Protein AF-A0A2V9L731-F1 (afdb_monomer)

Mean predicted aligned error: 6.05 Å

Nearest PDB structures (foldseek):
  4mgf-assembly1_A  TM=6.548E-01  e=2.162E-02  Pseudomonas aeruginosa
  2j0p-assembly1_A  TM=6.260E-01  e=1.715E-02  Yersinia enterocolitica
  4mf9-assembly1_A  TM=6.182E-01  e=2.291E-02  Pseudomonas aeruginosa
  3bz7-assembly1_A  TM=5.186E-01  e=2.216E+00  Dictyostelium discoideum
  7tb6-assembly1_A-2  TM=5.198E-01  e=3.952E+00  Stenotrophomonas maltophilia

Radius of gyration: 12.5 Å; Cα contacts (8 Å, |Δi|>4): 223; chains: 1; bounding box: 32×27×32 Å

Solvent-accessible surface area (backbone atoms only — not comparable to full-atom values): 5960 Å² total; per-residue (Å²): 121,52,94,44,74,66,65,56,42,54,57,51,52,47,29,36,76,68,64,38,48,27,42,39,39,33,27,39,57,86,65,46,77,76,47,72,50,62,30,31,45,72,43,86,52,86,52,36,36,34,33,38,38,98,89,47,78,47,76,46,75,50,73,81,39,48,47,30,79,43,61,57,86,76,45,58,70,74,57,54,74,69,54,70,69,60,80,49,26,40,33,39,36,36,90,77,55,22,35,41,38,42,31,35,58,56,132

Structure (mmCIF, N/CA/C/O backbone):
data_AF-A0A2V9L731-F1
#
_entry.id   AF-A0A2V9L731-F1
#
loop_
_atom_site.group_PDB
_atom_site.id
_atom_site.type_sym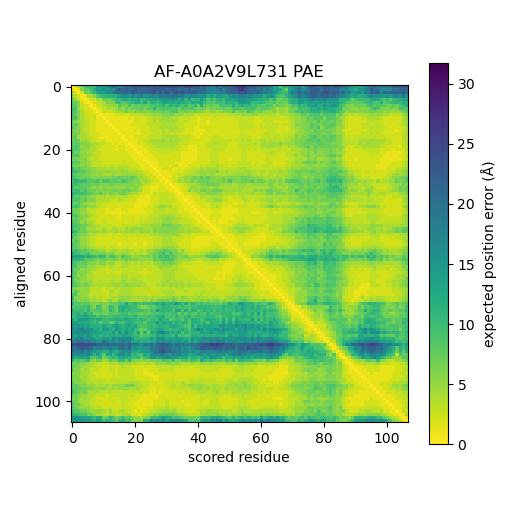bol
_atom_site.label_atom_id
_atom_site.label_alt_id
_atom_site.label_comp_id
_atom_site.label_asym_id
_atom_site.label_entity_id
_atom_site.label_seq_id
_atom_site.pdbx_PDB_ins_code
_atom_site.Cartn_x
_atom_site.Cartn_y
_atom_site.Cartn_z
_atom_site.occupancy
_atom_site.B_iso_or_equiv
_atom_site.auth_seq_id
_atom_site.auth_comp_id
_atom_site.auth_asym_id
_atom_site.auth_atom_id
_atom_site.pdbx_PDB_model_num
ATOM 1 N N . MET A 1 1 ? 8.779 14.890 -0.128 1.00 53.22 1 MET A N 1
ATOM 2 C CA . MET A 1 1 ? 9.556 13.676 0.211 1.00 53.22 1 MET A CA 1
ATOM 3 C C . MET A 1 1 ? 9.356 13.448 1.698 1.00 53.22 1 MET A C 1
ATOM 5 O O . MET A 1 1 ? 9.338 14.449 2.401 1.00 53.22 1 MET A O 1
ATOM 9 N N . ILE A 1 2 ? 9.109 12.221 2.164 1.00 53.84 2 ILE A N 1
ATOM 10 C CA . ILE A 1 2 ? 8.987 11.973 3.613 1.00 53.84 2 ILE A CA 1
ATOM 11 C C . ILE A 1 2 ? 10.395 11.931 4.220 1.00 53.84 2 ILE A C 1
ATOM 13 O O . ILE A 1 2 ? 11.313 11.407 3.590 1.00 53.84 2 ILE A O 1
ATOM 17 N N . SER A 1 3 ? 10.578 12.519 5.404 1.00 49.22 3 SER A N 1
ATOM 18 C CA . SER A 1 3 ? 11.903 12.785 5.985 1.00 49.22 3 SER A CA 1
ATOM 19 C C . SER A 1 3 ? 12.560 11.529 6.564 1.00 49.22 3 SER A C 1
ATOM 21 O O . SER A 1 3 ? 13.785 11.440 6.617 1.00 49.22 3 SER A O 1
ATOM 23 N N . SER A 1 4 ? 11.766 10.523 6.946 1.00 58.59 4 SER A N 1
ATOM 24 C CA . SER A 1 4 ? 12.2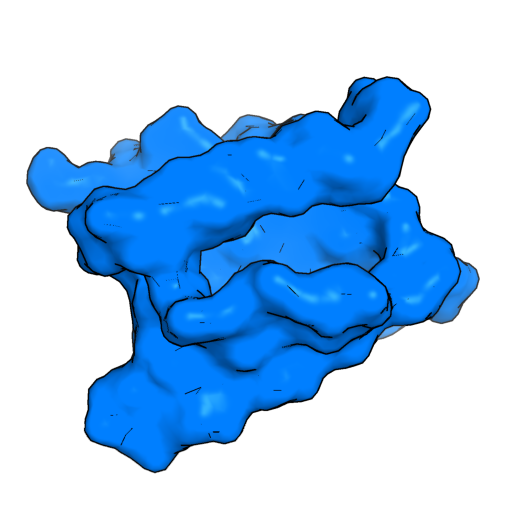58 9.185 7.293 1.00 58.59 4 SER A CA 1
ATOM 25 C C . SER A 1 4 ? 11.186 8.095 7.108 1.00 58.59 4 SER A C 1
ATOM 27 O O . SER A 1 4 ? 9.997 8.384 7.242 1.00 58.59 4 SER A O 1
ATOM 29 N N . PRO A 1 5 ? 11.552 6.813 6.897 1.00 64.19 5 PRO A N 1
ATOM 30 C CA . PRO A 1 5 ? 10.579 5.713 6.859 1.00 64.19 5 PRO A CA 1
ATOM 31 C C . PRO A 1 5 ? 9.706 5.594 8.122 1.00 64.19 5 PRO A C 1
ATOM 33 O O . PRO A 1 5 ? 8.588 5.095 8.044 1.00 64.19 5 PRO A O 1
ATOM 36 N N . LYS A 1 6 ? 10.171 6.102 9.276 1.00 65.56 6 LYS A N 1
ATOM 37 C CA . LYS A 1 6 ? 9.381 6.141 10.518 1.00 65.56 6 LYS A CA 1
ATOM 38 C C . LYS A 1 6 ? 8.152 7.045 10.402 1.00 65.56 6 LYS A C 1
ATOM 40 O O . LYS A 1 6 ? 7.094 6.680 10.894 1.00 65.56 6 LYS A O 1
ATOM 45 N N . GLU A 1 7 ? 8.266 8.185 9.722 1.00 68.81 7 GLU A N 1
ATOM 46 C CA . GLU A 1 7 ? 7.133 9.096 9.485 1.00 68.81 7 GLU A CA 1
ATOM 47 C C . GLU A 1 7 ? 6.085 8.486 8.550 1.00 68.81 7 GLU A C 1
ATOM 49 O O . GLU A 1 7 ? 4.899 8.744 8.721 1.00 68.81 7 GLU A O 1
ATOM 54 N N . ALA A 1 8 ? 6.508 7.658 7.588 1.00 71.06 8 ALA A N 1
ATOM 55 C CA . ALA A 1 8 ? 5.596 6.881 6.750 1.00 71.06 8 ALA A CA 1
ATOM 56 C C . ALA A 1 8 ? 4.905 5.759 7.545 1.00 71.06 8 ALA A C 1
ATOM 58 O O . ALA A 1 8 ? 3.727 5.487 7.320 1.00 71.06 8 ALA A O 1
ATOM 59 N N . GLY A 1 9 ? 5.623 5.160 8.505 1.00 78.25 9 GLY A N 1
ATOM 60 C CA . GLY A 1 9 ? 5.072 4.231 9.492 1.00 78.25 9 GLY A CA 1
ATOM 61 C C . GLY A 1 9 ? 3.865 4.810 10.224 1.00 78.25 9 GLY A C 1
ATOM 62 O O . GLY A 1 9 ? 2.805 4.206 10.173 1.00 78.25 9 GLY A O 1
ATOM 63 N N . LEU A 1 10 ? 3.971 6.031 10.761 1.00 84.25 10 LEU A N 1
ATOM 64 C CA . LEU A 1 10 ? 2.900 6.663 11.551 1.00 84.25 10 LEU A CA 1
ATOM 65 C C . LEU A 1 10 ? 1.526 6.713 10.849 1.00 84.25 10 LEU A C 1
ATOM 67 O O . LEU A 1 10 ? 0.500 6.612 11.522 1.00 84.25 10 LEU A O 1
ATOM 71 N N . LEU A 1 11 ? 1.475 6.863 9.518 1.00 86.06 11 LEU A N 1
ATOM 72 C CA . LEU A 1 11 ? 0.205 6.835 8.777 1.00 86.06 11 LEU A CA 1
ATOM 73 C C . LEU A 1 11 ? -0.337 5.405 8.605 1.00 86.06 11 LEU A C 1
ATOM 75 O O . LEU A 1 11 ? -1.543 5.190 8.706 1.00 86.06 11 LEU A O 1
ATOM 79 N N . LEU A 1 12 ? 0.541 4.424 8.393 1.00 89.00 12 LEU A N 1
ATOM 80 C CA . LEU A 1 12 ? 0.168 3.008 8.346 1.00 89.00 12 LEU A CA 1
ATOM 81 C C . LEU A 1 12 ? -0.288 2.514 9.733 1.00 89.00 12 LEU A C 1
ATOM 83 O O . LEU A 1 12 ? -1.298 1.820 9.825 1.00 89.00 12 LEU A O 1
ATOM 87 N N . ASP A 1 13 ? 0.396 2.942 10.798 1.00 90.50 13 ASP A N 1
ATOM 88 C CA . ASP A 1 13 ? 0.065 2.665 12.200 1.00 90.50 13 ASP A CA 1
ATOM 89 C C . ASP A 1 13 ? -1.304 3.270 12.571 1.00 90.50 13 ASP A C 1
ATOM 91 O O . ASP A 1 13 ? -2.138 2.593 13.176 1.00 90.50 13 ASP A O 1
ATOM 95 N N . LYS A 1 14 ? -1.583 4.517 12.143 1.00 90.19 14 LYS A N 1
ATOM 96 C CA . LYS A 1 14 ? -2.915 5.150 12.244 1.00 90.19 14 LYS A CA 1
ATOM 97 C C . LYS A 1 14 ? -3.978 4.283 11.570 1.00 90.19 14 LYS A C 1
ATOM 99 O O . LYS A 1 14 ? -4.981 3.953 12.197 1.00 90.19 14 LYS A O 1
ATOM 104 N N . TRP A 1 15 ? -3.768 3.900 10.309 1.00 92.31 15 TRP A N 1
ATOM 105 C CA . TRP A 1 15 ? -4.744 3.105 9.559 1.00 92.31 15 TRP A CA 1
ATOM 106 C C . TRP A 1 15 ? -4.963 1.706 10.146 1.00 92.31 15 TRP A C 1
ATOM 108 O O . TRP A 1 15 ? -6.092 1.214 10.109 1.00 92.31 15 TRP A O 1
ATOM 118 N N . GLN A 1 16 ? -3.928 1.091 10.725 1.00 93.44 16 GLN A N 1
ATOM 119 C CA . GLN A 1 16 ? -4.043 -0.164 11.469 1.00 93.44 16 GLN A CA 1
ATOM 120 C C . GLN A 1 16 ? -4.901 0.024 12.734 1.00 93.44 16 GLN A C 1
ATOM 122 O O . GLN A 1 16 ? -5.839 -0.739 12.959 1.00 93.44 16 GLN A O 1
ATOM 127 N N . ALA A 1 17 ? -4.621 1.057 13.537 1.00 92.25 17 ALA A N 1
ATOM 128 C CA . ALA A 1 17 ? -5.324 1.326 14.794 1.00 92.25 17 ALA A CA 1
ATOM 129 C C . ALA A 1 17 ? -6.797 1.739 14.604 1.00 92.25 17 ALA A C 1
ATOM 131 O O . ALA A 1 17 ? -7.651 1.380 15.411 1.00 92.25 17 ALA A O 1
ATOM 132 N N . GLU A 1 18 ? -7.106 2.470 13.533 1.00 91.19 18 GLU A N 1
ATOM 133 C CA . GLU A 1 18 ? -8.468 2.898 13.181 1.00 91.19 18 GLU A CA 1
ATOM 134 C C . GLU A 1 18 ? -9.275 1.828 12.416 1.00 91.19 18 GLU A C 1
ATOM 136 O O . GLU A 1 18 ? -10.469 2.018 12.178 1.00 91.19 18 GLU A O 1
ATOM 141 N N . ALA A 1 19 ? -8.640 0.718 12.008 1.00 90.19 19 ALA A N 1
ATOM 142 C CA . ALA A 1 19 ? -9.174 -0.239 11.031 1.00 90.19 19 ALA A CA 1
ATOM 143 C C . ALA A 1 19 ? -9.679 0.456 9.745 1.00 90.19 19 ALA A C 1
ATOM 145 O O . ALA A 1 19 ? -10.762 0.169 9.219 1.00 90.19 19 ALA A O 1
ATOM 146 N N . THR A 1 20 ? -8.881 1.402 9.247 1.00 89.62 20 THR A N 1
ATOM 147 C CA . THR A 1 20 ? -9.218 2.253 8.104 1.00 89.62 20 THR A CA 1
ATOM 148 C C . THR A 1 20 ? -9.136 1.472 6.797 1.00 89.62 20 THR A C 1
ATOM 150 O O . THR A 1 20 ? -8.140 0.810 6.500 1.00 89.62 20 THR A O 1
ATOM 153 N N . LEU A 1 21 ? -10.205 1.557 6.001 1.00 90.12 21 LEU A N 1
ATOM 154 C CA . LEU A 1 21 ? -10.292 0.878 4.714 1.00 90.12 21 LEU A CA 1
ATOM 155 C C . LEU A 1 21 ? -9.419 1.613 3.693 1.00 90.12 21 LEU A C 1
ATOM 157 O O . LEU A 1 21 ? -9.635 2.794 3.410 1.00 90.12 21 LEU A O 1
ATOM 161 N N . ILE A 1 22 ? -8.445 0.901 3.135 1.00 89.75 22 ILE A N 1
ATOM 162 C CA . ILE A 1 22 ? -7.501 1.442 2.163 1.00 89.75 22 ILE A CA 1
ATOM 163 C C . ILE A 1 22 ? -7.619 0.749 0.807 1.00 89.75 22 ILE A C 1
ATOM 165 O O . ILE A 1 22 ? -7.879 -0.452 0.713 1.00 89.75 22 ILE A O 1
ATOM 169 N N . TYR A 1 23 ? -7.395 1.517 -0.257 1.00 89.06 23 TYR A N 1
ATOM 170 C CA . TYR A 1 23 ? -7.131 0.983 -1.589 1.00 89.06 23 TYR A CA 1
ATOM 171 C C . TYR A 1 23 ? -5.622 0.953 -1.829 1.00 89.06 23 TYR A C 1
ATOM 173 O O . TYR A 1 23 ? -4.924 1.929 -1.549 1.00 89.06 23 TYR A O 1
ATOM 181 N N . VAL A 1 24 ? -5.117 -0.170 -2.337 1.00 90.06 24 VAL A N 1
ATOM 182 C CA . VAL A 1 24 ? -3.687 -0.402 -2.566 1.00 90.06 24 VAL A CA 1
ATOM 183 C C . VAL A 1 24 ? -3.473 -0.801 -4.021 1.00 90.06 24 VAL A C 1
ATOM 185 O O . VAL A 1 24 ? -4.184 -1.661 -4.543 1.00 90.06 24 VAL A O 1
ATOM 188 N N . VAL A 1 25 ? -2.494 -0.183 -4.685 1.00 90.38 25 VAL A N 1
ATOM 189 C CA . VAL A 1 25 ? -2.117 -0.486 -6.076 1.00 90.38 25 VAL A CA 1
ATOM 190 C C . VAL A 1 25 ? -0.610 -0.626 -6.195 1.00 90.38 25 VAL A C 1
ATOM 192 O O . VAL A 1 25 ? 0.128 0.276 -5.801 1.00 90.38 25 VAL A O 1
ATOM 195 N N . PHE A 1 26 ? -0.166 -1.717 -6.819 1.00 90.81 26 PHE A N 1
ATOM 196 C CA . PHE A 1 26 ? 1.223 -1.914 -7.209 1.00 90.81 26 PHE A CA 1
ATOM 197 C C . PHE A 1 26 ? 1.409 -1.685 -8.716 1.00 90.81 26 PHE A C 1
ATOM 199 O O . PHE A 1 26 ? 0.830 -2.391 -9.553 1.00 90.81 26 PHE A O 1
ATOM 206 N N . LEU A 1 27 ? 2.227 -0.688 -9.054 1.00 90.00 27 LEU A N 1
ATOM 207 C CA . LEU A 1 27 ? 2.751 -0.441 -10.394 1.00 90.00 27 LEU A CA 1
ATOM 208 C C . LEU A 1 27 ? 4.149 -1.044 -10.525 1.00 90.00 27 LEU A C 1
ATOM 210 O O . LEU A 1 27 ? 5.003 -0.821 -9.666 1.00 90.00 27 LEU A O 1
ATOM 214 N N . GLY A 1 28 ? 4.409 -1.728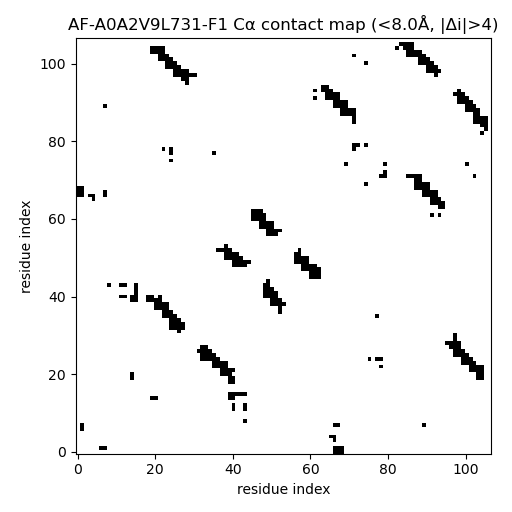 -11.638 1.00 90.69 28 GLY A N 1
ATOM 215 C CA . GLY A 1 28 ? 5.767 -2.142 -11.991 1.00 90.69 28 GLY A CA 1
ATOM 216 C C . GLY A 1 28 ? 6.647 -0.968 -12.455 1.00 90.69 28 GLY A C 1
ATOM 217 O O . GLY A 1 28 ? 6.147 0.146 -12.653 1.00 90.69 28 GLY A O 1
ATOM 218 N N . PRO A 1 29 ? 7.949 -1.210 -12.699 1.00 90.06 29 PRO A N 1
ATOM 219 C CA . PRO A 1 29 ? 8.854 -0.246 -13.337 1.00 90.06 29 PRO A CA 1
ATOM 220 C C . PRO A 1 29 ? 8.322 0.315 -14.663 1.00 90.06 29 PRO A C 1
ATOM 222 O O . PRO A 1 29 ? 8.441 1.508 -14.936 1.00 90.06 29 PRO A O 1
ATOM 225 N N . ASP A 1 30 ? 7.639 -0.535 -15.436 1.00 89.50 30 ASP A N 1
ATOM 226 C CA . ASP A 1 30 ? 6.936 -0.226 -16.689 1.00 89.50 30 ASP A CA 1
ATOM 227 C C . ASP A 1 30 ? 5.655 0.616 -16.515 1.00 89.50 30 ASP A C 1
ATOM 229 O O . ASP A 1 30 ? 4.959 0.903 -17.487 1.00 89.50 30 ASP A O 1
ATOM 233 N N . LYS A 1 31 ? 5.326 1.000 -15.275 1.00 80.94 31 LYS A N 1
ATOM 234 C CA . LYS A 1 31 ? 4.116 1.728 -14.857 1.00 80.94 31 LYS A CA 1
ATOM 235 C C . LYS A 1 31 ? 2.797 1.016 -15.175 1.00 80.94 31 LYS A C 1
ATOM 237 O O . LYS A 1 31 ? 1.728 1.601 -14.989 1.00 80.94 31 LYS A O 1
ATOM 242 N N . ALA A 1 32 ? 2.842 -0.257 -15.569 1.00 82.44 32 ALA A N 1
ATOM 243 C CA . ALA A 1 32 ? 1.655 -1.089 -15.680 1.00 82.44 32 ALA A CA 1
ATOM 244 C C . ALA A 1 32 ? 1.167 -1.497 -14.282 1.00 82.44 32 ALA A C 1
ATOM 246 O O . ALA A 1 32 ? 1.968 -1.862 -13.416 1.00 82.44 32 ALA A O 1
ATOM 247 N N . VAL A 1 33 ? -0.153 -1.481 -14.070 1.00 83.94 33 VAL A N 1
ATOM 248 C CA . VAL A 1 33 ? -0.767 -2.064 -12.867 1.00 83.94 33 VAL A CA 1
ATOM 249 C C . VAL A 1 33 ? -0.497 -3.566 -12.875 1.00 83.94 33 VAL A C 1
ATOM 251 O O . VAL A 1 33 ? -0.908 -4.261 -13.802 1.00 83.94 33 VAL A O 1
ATOM 254 N N . LYS A 1 34 ? 0.197 -4.058 -11.848 1.00 85.44 34 LYS A N 1
ATOM 255 C CA . LYS A 1 34 ? 0.459 -5.491 -11.648 1.00 85.44 34 LYS A CA 1
ATOM 256 C C . LYS A 1 34 ? -0.574 -6.120 -10.719 1.00 85.44 34 LYS A C 1
ATOM 258 O O . LYS A 1 34 ? -0.967 -7.262 -10.926 1.00 85.44 34 LYS A O 1
ATOM 263 N N . PHE A 1 35 ? -1.015 -5.368 -9.711 1.00 85.62 35 PHE A N 1
ATOM 264 C CA . PHE A 1 35 ? -1.980 -5.812 -8.710 1.00 85.62 35 PHE A CA 1
ATOM 265 C C . PHE A 1 35 ? -2.690 -4.610 -8.069 1.00 85.62 35 PHE A C 1
ATOM 267 O O . PHE A 1 35 ? -2.102 -3.531 -7.951 1.00 85.62 35 PHE A O 1
ATOM 274 N N . SER A 1 36 ? -3.943 -4.789 -7.650 1.00 88.06 36 SER A N 1
ATOM 275 C CA . SER A 1 36 ? -4.693 -3.801 -6.871 1.00 88.06 36 SER A CA 1
ATOM 276 C C . SER A 1 36 ? -5.817 -4.441 -6.057 1.00 88.06 36 SER A C 1
ATOM 278 O O . SER A 1 36 ? -6.443 -5.398 -6.511 1.00 88.06 36 SER A O 1
ATOM 280 N N . PHE A 1 37 ? -6.089 -3.916 -4.858 1.00 88.88 37 PHE A N 1
ATOM 281 C CA . PHE A 1 37 ? -7.142 -4.427 -3.973 1.00 88.88 37 PHE A CA 1
ATOM 282 C C . PHE A 1 37 ? -7.613 -3.393 -2.940 1.00 88.88 37 PHE A C 1
ATOM 284 O O . PHE A 1 37 ? -6.932 -2.404 -2.672 1.00 88.88 37 PHE A O 1
ATOM 291 N N . VAL A 1 38 ? -8.786 -3.643 -2.351 1.00 90.25 38 VAL A N 1
ATOM 292 C CA . VAL A 1 38 ? -9.294 -2.948 -1.156 1.00 90.25 38 VAL A CA 1
ATOM 293 C C . VAL A 1 38 ? -9.032 -3.833 0.065 1.00 90.25 38 VAL A C 1
ATOM 295 O O . VAL A 1 38 ? -9.288 -5.038 0.010 1.00 90.25 38 VAL A O 1
ATOM 298 N N . GLY A 1 39 ? -8.553 -3.255 1.164 1.00 92.38 39 GLY A N 1
ATOM 299 C CA . GLY A 1 39 ? -8.264 -3.992 2.392 1.00 92.38 39 GLY A CA 1
ATOM 300 C C . GLY A 1 39 ? -7.994 -3.097 3.600 1.00 92.38 39 GLY A C 1
ATOM 301 O O . GLY A 1 39 ? -8.315 -1.911 3.597 1.00 92.38 39 GLY A O 1
ATOM 302 N N . LEU A 1 40 ? -7.405 -3.691 4.633 1.00 94.50 40 LEU A N 1
ATOM 303 C CA . LEU A 1 40 ? -6.965 -3.047 5.871 1.00 94.50 40 LEU A CA 1
ATOM 304 C C . LEU A 1 40 ? -5.450 -3.212 6.036 1.00 94.50 40 LEU A C 1
ATOM 306 O O . LEU A 1 40 ? -4.887 -4.200 5.557 1.00 94.50 40 LEU A O 1
ATOM 310 N N . VAL A 1 41 ? -4.807 -2.301 6.771 1.00 94.62 41 VAL A N 1
ATOM 311 C CA . VAL A 1 41 ? -3.490 -2.578 7.368 1.00 94.62 41 VAL A CA 1
ATOM 312 C C . VAL A 1 41 ? -3.712 -3.486 8.576 1.00 94.62 41 VAL A C 1
ATOM 314 O O . VAL A 1 41 ? -4.497 -3.149 9.458 1.00 94.62 41 VAL A O 1
ATOM 317 N N . GLU A 1 42 ? -3.053 -4.641 8.609 1.00 95.19 42 GLU A N 1
ATOM 318 C CA . GLU A 1 42 ? -3.182 -5.613 9.703 1.00 95.19 42 GLU A CA 1
ATOM 319 C C . GLU A 1 42 ? -1.982 -5.583 10.653 1.00 95.19 42 GLU A C 1
ATOM 321 O O . GLU A 1 42 ? -2.165 -5.661 11.868 1.00 95.19 42 GLU A O 1
ATOM 326 N N . LYS A 1 43 ? -0.766 -5.406 10.117 1.00 93.94 43 LYS A N 1
ATOM 327 C CA . LYS A 1 43 ? 0.457 -5.230 10.910 1.00 93.94 43 LYS A CA 1
ATOM 328 C C . LYS A 1 43 ? 1.507 -4.414 10.158 1.00 93.94 43 LYS A C 1
ATOM 330 O O . LYS A 1 43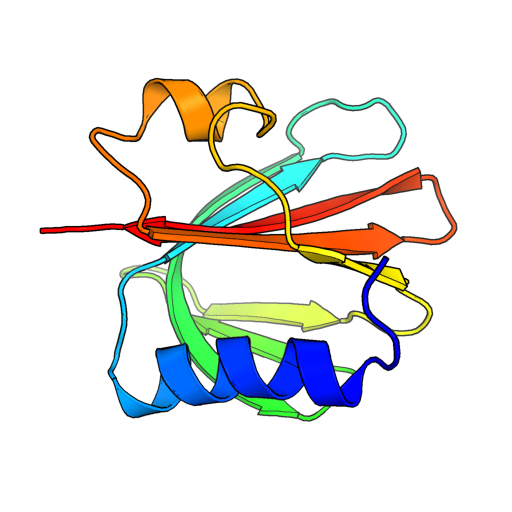 ? 1.8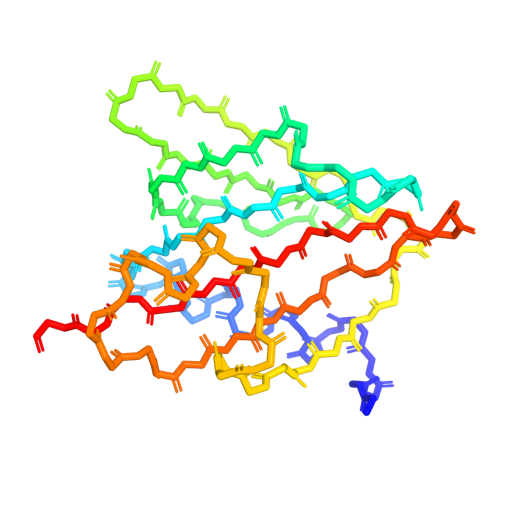58 -4.749 9.025 1.00 93.94 43 LYS A O 1
ATOM 335 N N . VAL A 1 44 ? 2.072 -3.404 10.812 1.00 90.81 44 VAL A N 1
ATOM 336 C CA . VAL A 1 44 ? 3.279 -2.697 10.357 1.00 90.81 44 VAL A CA 1
ATOM 337 C C . VAL A 1 44 ? 4.500 -3.252 11.100 1.00 90.81 44 VAL A C 1
ATOM 339 O O . VAL A 1 44 ? 4.588 -3.167 12.321 1.00 90.81 44 VAL A O 1
ATOM 342 N N . GLU A 1 45 ? 5.452 -3.852 10.381 1.00 89.12 45 GLU A N 1
ATOM 343 C CA . GLU A 1 45 ? 6.677 -4.431 10.956 1.00 89.12 45 GLU A CA 1
ATOM 344 C C . GLU A 1 45 ? 7.833 -4.308 9.954 1.00 89.12 45 GLU A C 1
ATOM 346 O O . GLU A 1 45 ? 8.206 -5.264 9.273 1.00 89.12 45 GLU A O 1
ATOM 351 N N . PHE A 1 46 ? 8.372 -3.092 9.810 1.00 84.94 46 PHE A N 1
ATOM 352 C CA . PHE A 1 46 ? 9.379 -2.772 8.792 1.00 84.94 46 PHE A CA 1
ATOM 353 C C . PHE A 1 46 ? 10.559 -3.770 8.779 1.00 84.94 46 PHE A C 1
ATOM 355 O O . PHE A 1 46 ? 11.158 -4.018 9.826 1.00 84.94 46 PHE A O 1
ATOM 362 N N . PRO A 1 47 ? 10.949 -4.298 7.600 1.00 88.12 47 PRO A N 1
ATOM 363 C CA . PRO A 1 47 ? 10.560 -3.852 6.259 1.00 88.12 47 PRO A CA 1
ATOM 364 C C . PRO A 1 47 ? 9.270 -4.484 5.697 1.00 88.12 47 PRO A C 1
ATOM 366 O O . PRO A 1 47 ? 9.037 -4.371 4.501 1.00 88.12 47 PRO A O 1
ATOM 369 N N . SER A 1 48 ? 8.433 -5.145 6.498 1.00 91.62 48 SER A N 1
ATOM 370 C CA . SER A 1 48 ? 7.191 -5.786 6.046 1.00 91.62 48 SER A CA 1
ATOM 371 C C . SER A 1 48 ? 5.938 -4.997 6.445 1.00 91.62 48 SER A C 1
ATOM 373 O O . SER A 1 48 ? 5.833 -4.492 7.562 1.00 91.62 48 SER A O 1
ATOM 375 N N . ILE A 1 49 ? 4.950 -4.936 5.554 1.00 92.25 49 ILE A N 1
A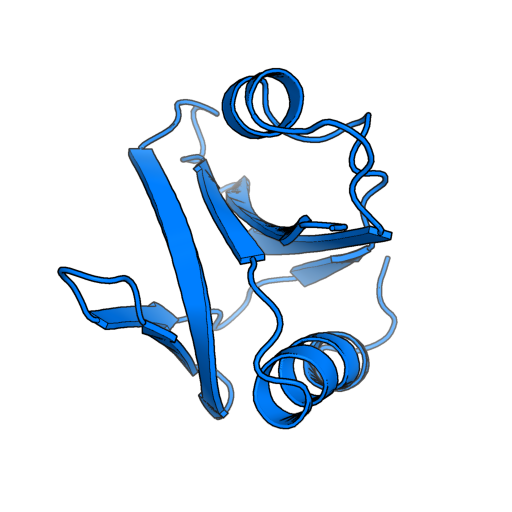TOM 376 C CA . ILE A 1 49 ? 3.598 -4.440 5.849 1.00 92.25 49 ILE A CA 1
ATOM 377 C C 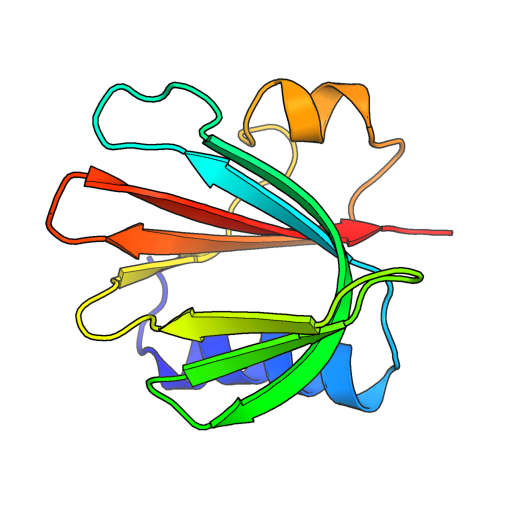. ILE A 1 49 ? 2.613 -5.563 5.514 1.00 92.25 49 ILE A C 1
ATOM 379 O O . ILE A 1 49 ? 2.549 -6.003 4.367 1.00 92.25 49 ILE A O 1
ATOM 383 N N . GLN A 1 50 ? 1.863 -6.039 6.507 1.00 94.62 50 GLN A N 1
ATOM 384 C CA . GLN A 1 50 ? 0.815 -7.045 6.334 1.00 94.62 50 GLN A CA 1
ATOM 385 C C . GLN A 1 50 ? -0.530 -6.353 6.107 1.00 94.62 50 GLN A C 1
ATOM 387 O O . GLN A 1 50 ? -0.924 -5.459 6.862 1.00 94.62 50 GLN A O 1
ATOM 392 N N . LEU A 1 51 ? -1.220 -6.765 5.047 1.00 94.75 51 LEU A N 1
ATOM 393 C CA . LEU A 1 51 ? -2.460 -6.179 4.557 1.00 94.75 51 LEU A CA 1
ATOM 394 C C . LEU A 1 51 ? -3.503 -7.281 4.362 1.00 94.75 51 LEU A C 1
ATOM 396 O O . LEU A 1 51 ? -3.184 -8.333 3.807 1.00 94.75 51 LEU A O 1
ATOM 400 N N . ARG A 1 52 ? -4.758 -7.026 4.734 1.00 94.38 52 ARG A N 1
ATOM 401 C CA . ARG A 1 52 ? -5.837 -8.022 4.651 1.00 94.38 52 ARG A CA 1
ATOM 402 C C . ARG A 1 52 ? -7.010 -7.523 3.819 1.00 94.38 52 ARG A C 1
ATOM 404 O O . ARG A 1 52 ? -7.606 -6.494 4.133 1.00 94.38 52 ARG A O 1
ATOM 411 N N . SER A 1 53 ? -7.347 -8.259 2.765 1.00 90.56 53 SER A N 1
ATOM 412 C CA . SER A 1 53 ? -8.582 -8.103 1.991 1.00 90.56 53 SER A CA 1
ATOM 413 C C . SER A 1 53 ? -9.670 -9.052 2.517 1.00 90.56 53 SER A C 1
ATOM 415 O O . SER A 1 53 ? -9.440 -9.828 3.440 1.00 90.56 53 SER A O 1
ATOM 417 N N . PHE A 1 54 ? -10.865 -9.033 1.920 1.00 84.12 54 PHE A N 1
ATOM 418 C CA . PHE A 1 54 ? -11.924 -9.996 2.257 1.00 84.12 54 PHE A CA 1
ATOM 419 C C . PHE A 1 54 ? -11.611 -11.445 1.816 1.00 84.12 54 PHE A C 1
ATOM 421 O O . PHE A 1 54 ? -12.257 -12.378 2.279 1.00 84.12 54 PHE A O 1
ATOM 428 N N . VAL A 1 55 ? -10.648 -11.643 0.904 1.00 85.38 55 VAL A N 1
ATOM 429 C CA . VAL A 1 55 ? -10.358 -12.947 0.266 1.00 85.38 55 VAL A CA 1
ATOM 430 C C . VAL A 1 55 ? -8.873 -13.328 0.260 1.00 85.38 55 VAL A C 1
ATOM 432 O O . VAL A 1 55 ? -8.512 -14.372 -0.279 1.00 85.38 55 VAL A O 1
ATOM 435 N N . SER A 1 56 ? -7.995 -12.481 0.800 1.00 85.19 56 SER A N 1
ATOM 436 C CA . SER A 1 56 ? -6.545 -12.680 0.757 1.00 85.19 56 SER A CA 1
ATOM 437 C C . SER A 1 56 ? -5.802 -11.855 1.804 1.00 85.19 56 SER A C 1
ATOM 439 O O . SER A 1 56 ? -6.153 -10.707 2.077 1.00 85.19 56 SER A O 1
ATOM 441 N N . GLU A 1 57 ? -4.712 -12.418 2.310 1.00 91.50 57 GLU A N 1
ATOM 442 C CA . GLU A 1 57 ? -3.660 -11.696 3.025 1.00 91.50 57 GLU A CA 1
ATOM 443 C C . GLU A 1 57 ? -2.508 -11.403 2.054 1.00 91.50 57 GLU A C 1
ATOM 445 O O . GLU A 1 57 ? -2.187 -12.210 1.177 1.00 91.50 57 GLU A O 1
ATOM 450 N N . VAL A 1 58 ? -1.903 -10.222 2.175 1.00 91.44 58 VAL A N 1
ATOM 451 C CA . VAL A 1 58 ? -0.840 -9.729 1.293 1.00 91.44 58 VAL A CA 1
ATOM 452 C C . VAL A 1 58 ? 0.259 -9.118 2.153 1.00 91.44 58 VAL A C 1
ATOM 454 O O . VAL A 1 58 ? 0.027 -8.153 2.877 1.00 91.44 58 VAL A O 1
ATOM 457 N N . SER A 1 59 ? 1.475 -9.655 2.051 1.00 92.31 59 SER A N 1
ATOM 458 C CA . SER A 1 59 ? 2.658 -9.072 2.687 1.00 92.31 59 SER A CA 1
ATOM 459 C C . SER A 1 59 ? 3.456 -8.264 1.666 1.00 92.31 59 SER A C 1
ATOM 461 O O . SER A 1 59 ? 3.944 -8.814 0.678 1.00 92.31 59 SER A O 1
ATOM 463 N N . VAL A 1 60 ? 3.587 -6.957 1.894 1.00 90.25 60 VAL A N 1
ATOM 464 C CA . VAL A 1 60 ? 4.386 -6.050 1.062 1.00 90.25 60 VAL A CA 1
ATOM 465 C C . VAL A 1 60 ? 5.713 -5.790 1.764 1.00 90.25 60 VAL A C 1
ATOM 467 O O . VAL A 1 60 ? 5.769 -5.086 2.772 1.00 90.25 60 VAL A O 1
ATOM 470 N N . ASN A 1 61 ? 6.794 -6.350 1.223 1.00 90.75 61 ASN A N 1
ATOM 471 C CA . ASN A 1 61 ? 8.149 -6.010 1.645 1.00 90.75 61 ASN A CA 1
ATOM 472 C C . ASN A 1 61 ? 8.554 -4.678 0.994 1.00 90.75 61 ASN A C 1
ATOM 474 O O . ASN A 1 61 ? 8.567 -4.568 -0.228 1.00 90.75 61 ASN A O 1
ATOM 478 N N . VAL A 1 62 ? 8.872 -3.679 1.815 1.00 88.94 62 VAL A N 1
ATOM 479 C CA . VAL A 1 62 ? 9.258 -2.307 1.444 1.00 88.94 62 VAL A CA 1
ATOM 480 C C . VAL A 1 62 ? 10.741 -2.015 1.731 1.00 88.94 62 VAL A C 1
ATOM 482 O O . VAL A 1 62 ? 11.145 -0.860 1.871 1.00 88.94 62 VAL A O 1
ATOM 485 N N . ALA A 1 63 ? 11.585 -3.049 1.826 1.00 89.81 63 ALA A N 1
ATOM 486 C CA . ALA A 1 63 ? 13.031 -2.893 1.991 1.00 89.81 63 ALA A CA 1
ATOM 487 C C . ALA A 1 63 ? 13.641 -2.041 0.861 1.00 89.81 63 ALA A C 1
ATOM 489 O O . ALA A 1 63 ? 13.458 -2.322 -0.322 1.00 89.81 63 ALA A O 1
ATOM 490 N N . GLY A 1 64 ? 14.374 -0.988 1.232 1.00 88.00 64 GLY A N 1
ATOM 491 C CA . GLY A 1 64 ? 14.982 -0.051 0.281 1.00 88.00 64 GLY A CA 1
ATOM 492 C C . GLY A 1 64 ? 14.005 0.910 -0.411 1.00 88.00 64 GLY A C 1
ATOM 493 O O . GLY A 1 64 ? 14.454 1.740 -1.199 1.00 88.00 64 GLY A O 1
ATOM 494 N N . ALA A 1 65 ? 12.700 0.843 -0.126 1.00 89.62 65 ALA A N 1
ATOM 495 C CA . ALA A 1 65 ? 11.731 1.772 -0.696 1.00 89.62 65 ALA A CA 1
ATOM 496 C C . ALA A 1 65 ? 11.838 3.171 -0.060 1.00 89.62 65 ALA A C 1
ATOM 498 O O . ALA A 1 65 ? 12.020 3.325 1.149 1.00 89.62 65 ALA A O 1
ATOM 499 N N . SER A 1 66 ? 11.687 4.202 -0.890 1.00 89.19 66 SER A N 1
ATOM 500 C CA . SER A 1 66 ? 11.582 5.603 -0.473 1.00 89.19 66 SER A CA 1
ATOM 501 C C . SER A 1 66 ? 10.116 6.011 -0.352 1.00 89.19 66 SER A C 1
ATOM 503 O O . SER A 1 66 ? 9.316 5.693 -1.230 1.00 89.19 66 SER A O 1
ATOM 505 N N . PHE A 1 67 ? 9.759 6.750 0.698 1.00 87.94 67 PHE A N 1
ATOM 506 C CA . PHE A 1 67 ? 8.362 7.085 0.985 1.00 87.94 67 PHE A CA 1
ATOM 507 C C . PHE A 1 67 ? 7.993 8.530 0.612 1.00 87.94 67 PHE A C 1
ATOM 509 O O . PHE A 1 67 ? 8.777 9.474 0.776 1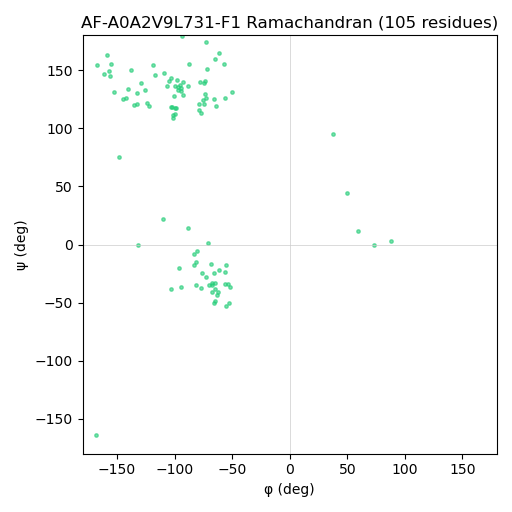.00 87.94 67 PHE A O 1
ATOM 516 N N . ARG A 1 68 ? 6.768 8.719 0.110 1.00 85.88 68 ARG A N 1
ATOM 517 C CA . ARG A 1 68 ? 6.233 10.020 -0.316 1.00 85.88 68 ARG A CA 1
ATOM 518 C C . ARG A 1 68 ? 4.739 10.116 -0.002 1.00 85.88 68 ARG A C 1
ATOM 520 O O . ARG A 1 68 ? 3.975 9.298 -0.490 1.00 85.88 68 ARG A O 1
ATOM 527 N N . TYR A 1 69 ? 4.313 11.146 0.730 1.00 78.56 69 TYR A N 1
ATOM 528 C CA . TYR A 1 69 ? 2.898 11.531 0.751 1.00 78.56 69 TYR A CA 1
ATOM 529 C C . TYR A 1 69 ? 2.499 12.028 -0.640 1.00 78.56 69 TYR A C 1
ATOM 531 O O . TYR A 1 69 ? 3.153 12.928 -1.176 1.00 78.56 69 TYR A O 1
ATOM 539 N N . SER A 1 70 ? 1.461 11.433 -1.219 1.00 69.94 70 SER A N 1
ATOM 540 C CA . SER A 1 70 ? 0.925 11.778 -2.536 1.00 69.94 70 SER A CA 1
ATOM 541 C C . SER A 1 70 ? -0.438 12.466 -2.405 1.00 69.94 70 SER A C 1
ATOM 543 O O . SER A 1 70 ? -1.210 12.175 -1.492 1.00 69.94 70 SER A O 1
ATOM 545 N N . ASP A 1 71 ? -0.752 13.393 -3.315 1.00 67.69 71 ASP A N 1
ATOM 546 C CA . ASP A 1 71 ? -2.138 13.839 -3.496 1.00 67.69 71 ASP A CA 1
ATOM 547 C C . ASP A 1 71 ? -2.896 12.687 -4.190 1.00 67.69 71 ASP A C 1
ATOM 549 O O . ASP A 1 71 ? -2.463 12.243 -5.261 1.00 67.69 71 ASP A O 1
ATOM 553 N N . PRO A 1 72 ? -4.026 12.190 -3.651 1.00 65.06 72 PRO A N 1
ATOM 554 C CA . PRO A 1 72 ? -4.826 11.159 -4.314 1.00 65.06 72 PRO A CA 1
ATOM 555 C C . PRO A 1 72 ? -5.286 11.514 -5.744 1.00 65.06 72 PRO A C 1
ATOM 557 O O . PRO A 1 72 ? -5.642 10.623 -6.517 1.00 65.06 72 PRO A O 1
ATOM 560 N N . ARG A 1 73 ? -5.255 12.795 -6.138 1.00 64.31 73 ARG A N 1
ATOM 561 C CA . ARG A 1 73 ? -5.495 13.275 -7.513 1.00 64.31 73 ARG A CA 1
ATOM 562 C C . ARG A 1 73 ? -4.337 12.970 -8.473 1.00 64.31 73 ARG A C 1
ATOM 564 O O . ARG A 1 73 ? -4.564 12.809 -9.675 1.00 64.31 73 ARG A O 1
ATOM 571 N N . GLU A 1 74 ? -3.107 12.861 -7.974 1.00 66.19 74 GLU A N 1
ATOM 572 C CA . GLU A 1 74 ? -1.928 12.458 -8.759 1.00 66.19 74 GLU A CA 1
ATOM 573 C C . GLU A 1 74 ? -1.826 10.936 -8.934 1.00 66.19 74 GLU A C 1
ATOM 575 O O . GLU A 1 74 ? -1.092 10.462 -9.802 1.00 66.19 74 GLU A O 1
ATOM 580 N N . ALA A 1 75 ? -2.575 10.171 -8.138 1.00 64.19 75 ALA A N 1
ATOM 581 C CA . ALA A 1 75 ? -2.476 8.722 -8.053 1.00 64.19 75 ALA A CA 1
ATOM 582 C C . ALA A 1 75 ? -2.788 7.978 -9.380 1.00 64.19 75 ALA A C 1
ATOM 584 O O . ALA A 1 75 ? -3.376 8.545 -10.309 1.00 64.19 75 ALA A O 1
ATOM 585 N N . PRO A 1 76 ? -2.430 6.681 -9.502 1.00 63.47 76 PRO A N 1
ATOM 586 C CA . PRO A 1 76 ? -2.663 5.895 -10.716 1.00 63.47 76 PRO A CA 1
ATOM 587 C C . PRO A 1 76 ? -4.137 5.837 -11.151 1.00 63.47 76 PRO A C 1
ATOM 589 O O . PRO A 1 76 ? -5.054 5.942 -10.339 1.00 63.47 76 PRO A O 1
ATOM 592 N N . VAL A 1 77 ? -4.395 5.597 -12.443 1.00 65.50 77 VAL A N 1
ATOM 593 C CA . VAL A 1 77 ? -5.761 5.616 -13.019 1.00 65.50 77 VAL A CA 1
ATOM 594 C C . VAL A 1 77 ? -6.733 4.658 -12.313 1.00 65.50 77 VAL A C 1
ATOM 596 O O . VAL A 1 77 ? -7.904 5.001 -12.177 1.00 65.50 77 VAL A O 1
ATOM 599 N N . GLY A 1 78 ? -6.265 3.503 -11.826 1.00 62.75 78 GLY A N 1
ATOM 600 C CA . GLY A 1 78 ? -7.086 2.586 -11.022 1.00 62.75 78 GLY A CA 1
ATOM 601 C C . GLY A 1 78 ? -7.569 3.209 -9.706 1.00 62.75 78 GLY A C 1
ATOM 602 O O . GLY A 1 78 ? -8.740 3.082 -9.373 1.00 62.75 78 GLY A O 1
ATOM 603 N N . ILE A 1 79 ? -6.702 3.964 -9.023 1.00 60.19 79 ILE A N 1
ATOM 604 C CA . ILE A 1 79 ? -7.028 4.719 -7.801 1.00 60.19 79 ILE A CA 1
ATOM 605 C C . ILE A 1 79 ? -8.038 5.826 -8.134 1.00 60.19 79 ILE A C 1
ATOM 607 O O . ILE A 1 79 ? -9.112 5.900 -7.544 1.00 60.19 79 ILE A O 1
ATOM 611 N N . ARG A 1 80 ? -7.753 6.635 -9.161 1.00 64.81 80 ARG A N 1
ATOM 612 C CA . ARG A 1 80 ? -8.598 7.785 -9.542 1.00 64.81 80 ARG A CA 1
ATOM 613 C C . ARG A 1 80 ? -9.986 7.414 -10.062 1.00 64.81 80 ARG A C 1
ATOM 615 O O . ARG A 1 80 ? -10.887 8.238 -9.980 1.00 64.81 80 ARG A O 1
ATOM 622 N N . LYS A 1 81 ? -10.166 6.203 -10.599 1.00 61.66 81 LYS A N 1
ATOM 623 C CA . LYS A 1 81 ? -11.485 5.676 -10.993 1.00 61.66 81 LYS A CA 1
ATOM 624 C C . LYS A 1 81 ? -12.269 5.060 -9.829 1.00 61.66 81 LYS A C 1
ATOM 626 O O . LYS A 1 81 ? -13.471 4.869 -9.976 1.00 61.66 81 LYS A O 1
ATOM 631 N N . ALA A 1 82 ? -11.610 4.730 -8.719 1.00 55.66 82 ALA A N 1
ATOM 632 C CA . ALA A 1 82 ? -12.223 4.054 -7.579 1.00 55.66 82 ALA A CA 1
ATOM 633 C C . ALA A 1 82 ? -12.678 5.010 -6.458 1.00 55.66 82 ALA A C 1
ATOM 635 O O . ALA A 1 82 ? -13.528 4.628 -5.657 1.00 55.66 82 ALA A O 1
ATOM 636 N N . LEU A 1 83 ? -12.152 6.240 -6.380 1.00 52.59 83 LEU A N 1
ATOM 637 C CA . LEU A 1 83 ? -12.546 7.198 -5.341 1.00 52.59 83 LEU A CA 1
ATOM 638 C C . LEU A 1 83 ? -13.659 8.159 -5.779 1.00 52.59 83 LEU A C 1
ATOM 640 O O . LEU A 1 83 ? -13.537 8.888 -6.762 1.00 52.59 83 LEU A O 1
ATOM 644 N N . GLY A 1 84 ? -14.634 8.328 -4.889 1.00 46.88 84 GLY A N 1
ATOM 645 C CA . GLY A 1 84 ? -14.960 9.670 -4.413 1.00 46.88 84 GLY A CA 1
ATOM 646 C C . GLY A 1 84 ? -14.083 9.989 -3.195 1.00 46.88 84 GLY A C 1
ATOM 647 O O . GLY A 1 84 ? -13.908 9.120 -2.353 1.00 46.88 84 GLY A O 1
ATOM 648 N N . LYS A 1 85 ? -13.522 11.208 -3.130 1.00 55.31 85 LYS A N 1
ATOM 649 C CA . LYS A 1 85 ? -12.798 11.816 -1.984 1.00 55.31 85 LYS A CA 1
ATOM 650 C C . LYS A 1 85 ? -11.896 10.869 -1.154 1.00 55.31 85 LYS A C 1
ATOM 652 O O . LYS A 1 85 ? -12.340 10.243 -0.203 1.00 55.31 85 LYS A O 1
ATOM 657 N N . TYR A 1 86 ? -10.600 10.809 -1.460 1.00 59.38 86 TYR A N 1
ATOM 658 C CA . TYR A 1 86 ? -9.612 10.088 -0.632 1.00 59.38 86 TYR A CA 1
ATOM 659 C C . TYR A 1 86 ? -8.967 11.047 0.385 1.00 59.38 86 TYR A C 1
ATOM 661 O O . TYR A 1 86 ? -8.696 12.195 0.034 1.00 59.38 86 TYR A O 1
ATOM 669 N N . ALA A 1 87 ? -8.741 10.607 1.632 1.00 63.69 87 ALA A N 1
ATOM 670 C CA . ALA A 1 87 ? -8.289 11.493 2.722 1.00 63.69 87 ALA A CA 1
ATOM 671 C C . ALA A 1 87 ? -6.776 11.766 2.711 1.00 63.69 87 ALA A C 1
ATOM 673 O O . ALA A 1 87 ? -6.330 12.856 3.061 1.00 63.69 87 ALA A O 1
ATOM 674 N N . GLY A 1 88 ? -5.998 10.764 2.306 1.00 72.62 88 GLY A N 1
ATOM 675 C CA . GLY A 1 88 ? -4.545 10.804 2.247 1.00 72.62 88 GLY A CA 1
ATOM 676 C C . GLY A 1 88 ? -4.009 9.615 1.456 1.00 72.62 88 GLY A C 1
ATOM 677 O O . GLY A 1 88 ? -4.676 8.581 1.345 1.00 72.62 88 GLY A O 1
ATOM 678 N N . ALA A 1 89 ? -2.818 9.774 0.885 1.00 85.00 89 ALA A N 1
ATOM 679 C CA . ALA A 1 89 ? -2.129 8.719 0.158 1.00 85.00 89 ALA A CA 1
ATOM 680 C C . ALA A 1 89 ? -0.631 8.692 0.483 1.00 85.00 89 ALA A C 1
ATOM 682 O O . ALA A 1 89 ? -0.014 9.712 0.805 1.00 85.00 89 ALA A O 1
ATOM 683 N N . LEU A 1 90 ? -0.066 7.492 0.405 1.00 88.38 90 LEU A N 1
ATOM 684 C CA . LEU A 1 90 ? 1.326 7.188 0.690 1.00 88.38 90 LEU A CA 1
ATOM 685 C C . LEU A 1 90 ? 1.873 6.321 -0.444 1.00 88.38 90 LEU A C 1
ATOM 687 O O . LEU A 1 90 ? 1.366 5.229 -0.685 1.00 88.38 90 LEU A O 1
ATOM 691 N N . ASP A 1 91 ? 2.920 6.782 -1.117 1.00 89.75 91 ASP A N 1
ATOM 692 C CA . ASP A 1 91 ? 3.689 5.979 -2.062 1.00 89.75 91 ASP A CA 1
ATOM 693 C C . ASP A 1 91 ? 4.903 5.367 -1.351 1.00 89.75 91 ASP A C 1
ATOM 695 O O . ASP A 1 91 ? 5.680 6.085 -0.715 1.00 89.75 91 ASP A O 1
ATOM 699 N N . ALA A 1 92 ? 5.111 4.065 -1.537 1.00 91.31 92 ALA A N 1
ATOM 700 C CA . ALA A 1 92 ? 6.398 3.398 -1.383 1.00 91.31 92 ALA A CA 1
ATOM 701 C C . ALA A 1 92 ? 7.011 3.208 -2.781 1.00 91.31 92 ALA A C 1
ATOM 703 O O . ALA A 1 92 ? 6.478 2.466 -3.610 1.00 91.31 92 ALA A O 1
ATOM 704 N N . ILE A 1 93 ? 8.105 3.916 -3.056 1.00 91.44 93 ILE A N 1
ATOM 705 C CA . ILE A 1 93 ? 8.790 3.964 -4.353 1.00 91.44 93 ILE A CA 1
ATOM 706 C C . ILE A 1 93 ? 10.027 3.071 -4.276 1.00 91.44 93 ILE A C 1
ATOM 708 O O . ILE A 1 93 ? 10.923 3.317 -3.467 1.00 91.44 93 ILE A O 1
ATOM 712 N N . PHE A 1 94 ? 10.077 2.034 -5.104 1.00 91.81 94 PHE A N 1
ATOM 713 C CA . PHE A 1 94 ? 11.112 1.005 -5.065 1.00 91.81 94 PHE A CA 1
ATOM 714 C C . PHE A 1 94 ? 12.347 1.386 -5.907 1.00 91.81 94 PHE A C 1
ATOM 716 O O . PHE A 1 94 ? 12.217 2.156 -6.863 1.00 91.81 94 PHE A O 1
ATOM 723 N N . PRO A 1 95 ? 13.548 0.847 -5.600 1.00 90.62 95 PRO A N 1
ATOM 724 C CA . PRO A 1 95 ? 14.776 1.148 -6.349 1.00 90.62 95 PRO A CA 1
ATOM 725 C C . PRO A 1 95 ? 14.751 0.759 -7.836 1.00 90.62 95 PRO A C 1
ATOM 727 O O . PRO A 1 95 ? 15.510 1.318 -8.622 1.00 90.62 95 PRO A O 1
ATOM 730 N N . ASP A 1 96 ? 13.883 -0.176 -8.232 1.00 91.62 96 ASP A N 1
ATOM 731 C CA . ASP A 1 96 ? 13.649 -0.574 -9.628 1.00 91.62 96 ASP A CA 1
ATOM 732 C C . ASP A 1 96 ? 12.713 0.391 -10.386 1.00 91.62 96 ASP A C 1
ATOM 734 O O . ASP A 1 96 ? 12.507 0.248 -11.589 1.00 91.62 96 ASP A O 1
ATOM 738 N N . GLY A 1 97 ? 12.134 1.379 -9.696 1.00 88.69 97 GLY A N 1
ATOM 739 C CA . GLY A 1 97 ? 11.130 2.292 -10.235 1.00 88.69 97 GLY A CA 1
ATOM 740 C C . GLY A 1 97 ? 9.687 1.789 -10.119 1.00 88.69 97 GLY A C 1
ATOM 741 O O . GLY A 1 97 ? 8.782 2.488 -10.588 1.00 88.69 97 GLY A O 1
ATOM 742 N N . GLY A 1 98 ? 9.436 0.633 -9.500 1.00 91.88 98 GLY A N 1
ATOM 743 C CA . GLY A 1 98 ? 8.099 0.211 -9.082 1.00 91.88 98 GLY A CA 1
ATOM 744 C C . GLY A 1 98 ? 7.517 1.128 -7.999 1.00 91.88 98 GLY A C 1
ATOM 745 O O . GLY A 1 98 ? 8.240 1.863 -7.322 1.00 91.88 98 GLY A O 1
ATOM 746 N N . VAL A 1 99 ? 6.192 1.122 -7.834 1.00 91.25 99 VAL A N 1
ATOM 747 C CA . VAL A 1 99 ? 5.500 1.941 -6.821 1.00 91.25 99 VAL A CA 1
ATOM 748 C C . VAL A 1 99 ? 4.339 1.162 -6.212 1.00 91.25 99 VAL A C 1
ATOM 750 O O . VAL A 1 99 ? 3.456 0.715 -6.940 1.00 91.25 99 VAL A O 1
ATOM 753 N N . CYS A 1 100 ? 4.300 1.050 -4.884 1.00 91.38 100 CYS A N 1
ATOM 754 C CA . CYS A 1 100 ? 3.102 0.652 -4.146 1.00 91.38 100 CYS A CA 1
ATOM 755 C C . CYS A 1 100 ? 2.459 1.903 -3.541 1.00 91.38 100 CYS A C 1
ATOM 757 O O . CYS A 1 100 ? 3.037 2.508 -2.640 1.00 91.38 100 CYS A O 1
ATOM 759 N N . THR A 1 101 ? 1.283 2.297 -4.027 1.00 90.06 101 THR A N 1
ATOM 760 C CA . THR A 1 101 ? 0.514 3.415 -3.459 1.00 90.06 101 THR A CA 1
ATOM 761 C C . THR A 1 101 ? -0.608 2.869 -2.578 1.00 90.06 101 THR A C 1
ATOM 763 O O . THR A 1 101 ? -1.400 2.038 -3.023 1.00 90.06 101 THR A O 1
ATOM 766 N N . PHE A 1 102 ? -0.677 3.367 -1.345 1.00 89.50 102 PHE A N 1
ATOM 767 C CA . PHE A 1 102 ? -1.711 3.111 -0.344 1.00 89.50 102 PHE A CA 1
ATOM 768 C C . PHE A 1 102 ? -2.598 4.366 -0.225 1.00 89.50 102 PHE A C 1
ATOM 770 O O . PHE A 1 102 ? -2.068 5.480 -0.198 1.00 89.50 102 PHE A O 1
ATOM 777 N N . CYS A 1 103 ? -3.926 4.232 -0.155 1.00 88.56 103 CYS A N 1
ATOM 778 C CA . CYS A 1 103 ? -4.855 5.372 -0.094 1.00 88.56 103 CYS A CA 1
ATOM 779 C C . CYS A 1 103 ? -6.040 5.155 0.858 1.00 88.56 103 CYS A C 1
ATOM 781 O O . CYS A 1 103 ? -6.720 4.138 0.757 1.00 88.56 103 CYS A O 1
ATOM 783 N N . GLU A 1 104 ? -6.350 6.150 1.693 1.00 87.44 104 GLU A N 1
ATOM 784 C CA . GLU A 1 104 ? -7.476 6.152 2.645 1.00 87.44 104 GLU A CA 1
ATOM 785 C C . G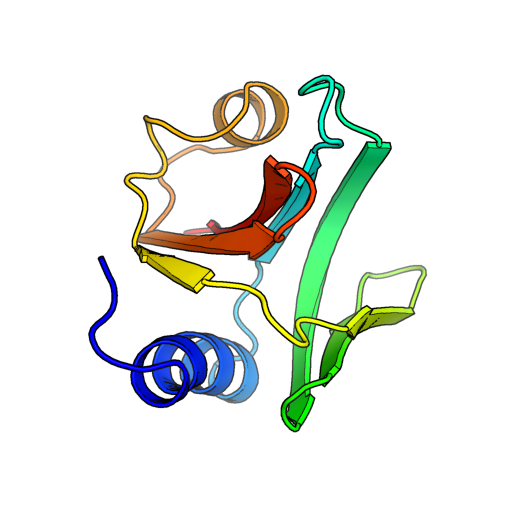LU A 1 104 ? -8.827 6.457 1.976 1.00 87.44 104 GLU A C 1
ATOM 787 O O . GLU A 1 104 ? -9.046 7.576 1.493 1.00 87.44 104 GLU A O 1
ATOM 792 N N . ILE A 1 105 ? -9.745 5.478 1.991 1.00 82.56 105 ILE A N 1
ATOM 793 C CA . ILE A 1 105 ? -11.125 5.604 1.493 1.00 82.56 105 ILE A CA 1
ATOM 794 C C . ILE A 1 105 ? -11.965 6.369 2.529 1.00 82.56 105 ILE A C 1
ATOM 796 O O . ILE A 1 105 ? -12.237 5.845 3.611 1.00 82.56 105 ILE A O 1
ATOM 800 N N . GLN A 1 106 ? -12.426 7.585 2.201 1.00 70.19 106 GLN A N 1
ATOM 801 C CA . GLN A 1 106 ? -13.439 8.262 3.023 1.00 70.19 106 GLN A CA 1
ATOM 802 C C . GLN A 1 106 ? -14.807 7.586 2.868 1.00 70.19 106 GLN A C 1
ATOM 804 O O . GLN A 1 106 ? -15.121 7.014 1.821 1.00 70.19 106 GLN A O 1
ATOM 809 N N . ARG A 1 107 ? -15.612 7.673 3.929 1.00 60.12 107 ARG A N 1
ATOM 810 C CA . ARG A 1 107 ? -17.020 7.259 3.965 1.00 60.12 107 ARG A CA 1
ATOM 811 C C . ARG A 1 107 ? -17.934 8.459 3.713 1.00 60.12 107 ARG A C 1
ATOM 813 O O . ARG A 1 107 ? -17.520 9.582 4.082 1.00 60.12 107 ARG A O 1
#

pLDDT: mean 81.89, std 12.96, range [46.88, 95.19]

Sequence (107 aa):
MISSPKEAGLLLDKWQAEATLIYVVFLGPDKAVKFSFVGLVEKVEFPSIQLRSFVSEVSVNVAGASFRYSDPREAPVGIRKALGKYAGALDAIFPDGGVCTFCEIQR

Secondary structure (DSSP, 8-state):
--S-HHHHHHHHHHHHHTT--EEEEEE-TT--EEEEEEEEEEEEETTEEEEE-SS-EEEEE-TTPEEEEE-TTTS-HHHHHH-S-EEEEEEEE-TTS-EEEEEEE--

Foldseek 3Di:
DDPDVVVVVVVLVVQQVVVFWKKKWKAALVRDTPDIDIWGFPDDDPLWTWTDDPVDIDIDRLVQWDKDKDDLVVDDPVSVVPDDDWDTKMWGAHPSRMIMMMTTHDD